Protein AF-A0A7T8QS01-F1 (afdb_monomer)

Secondary structure (DSSP, 8-state):
-HHHHHHHHTT--GGGGGSHHHHHHHHHHHSSPPPPHHHHHHHHHHHHHHHHHHHHHHTTT---EEEEEEEE-TTS-EEEEEEEE-

Solvent-accessible surface area (backbone atoms only — not comparable to full-atom values): 5232 Å² total; per-residue (Å²): 98,73,68,47,52,50,31,59,78,68,72,45,64,65,74,48,62,76,35,69,69,52,38,54,51,47,29,69,76,68,75,45,84,77,71,52,57,68,58,41,50,54,44,43,51,57,50,48,53,55,50,51,51,53,49,53,61,71,47,58,99,53,80,72,48,76,48,76,49,79,50,65,48,100,86,69,50,77,46,76,51,76,47,82,47,121

Structure (mmCIF, N/CA/C/O backbone):
data_AF-A0A7T8QS01-F1
#
_entry.id   AF-A0A7T8QS01-F1
#
loop_
_atom_site.group_PDB
_atom_site.id
_atom_site.type_symbol
_atom_site.label_atom_id
_atom_site.label_alt_id
_atom_site.label_comp_id
_atom_site.label_asym_id
_atom_site.label_entity_id
_atom_site.label_seq_id
_atom_site.pdbx_PDB_ins_code
_atom_site.Cartn_x
_atom_site.Cartn_y
_atom_site.Cartn_z
_atom_site.occupancy
_atom_site.B_iso_or_equiv
_atom_site.auth_seq_id
_atom_site.auth_comp_id
_atom_site.auth_asym_id
_atom_site.auth_atom_id
_atom_site.pdbx_PDB_model_num
ATOM 1 N N . MET A 1 1 ? -0.782 -8.035 8.759 1.00 77.94 1 MET A N 1
ATOM 2 C CA . MET A 1 1 ? -2.074 -8.305 9.451 1.00 77.94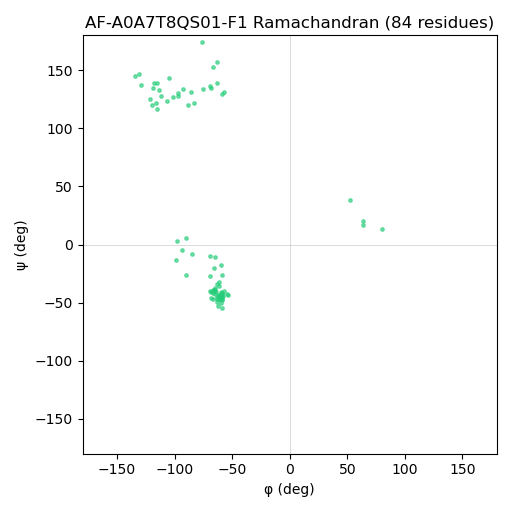 1 MET A CA 1
ATOM 3 C C . MET A 1 1 ? -3.188 -8.495 8.420 1.00 77.94 1 MET A C 1
ATOM 5 O O . MET A 1 1 ? -3.227 -7.734 7.460 1.00 77.94 1 MET A O 1
ATOM 9 N N . ASP A 1 2 ? -4.091 -9.467 8.600 1.00 89.06 2 ASP A N 1
ATOM 10 C CA . ASP A 1 2 ? -5.112 -9.830 7.589 1.00 89.06 2 ASP A CA 1
ATOM 11 C C . ASP A 1 2 ? -6.080 -8.691 7.241 1.00 89.06 2 ASP A C 1
ATOM 13 O O . ASP A 1 2 ? -6.439 -8.524 6.078 1.00 89.06 2 ASP A O 1
ATOM 17 N N . LEU A 1 3 ? -6.444 -7.856 8.224 1.00 90.25 3 LEU A N 1
ATOM 18 C CA . LEU A 1 3 ? -7.291 -6.681 7.994 1.00 90.25 3 LEU A CA 1
ATOM 19 C C . LEU A 1 3 ? -6.632 -5.691 7.021 1.00 90.25 3 LEU A C 1
ATOM 21 O O . LEU A 1 3 ? -7.274 -5.262 6.068 1.00 90.25 3 LEU A O 1
ATOM 25 N N . THR A 1 4 ? -5.346 -5.375 7.218 1.00 92.00 4 THR A N 1
ATOM 26 C CA . THR A 1 4 ? -4.584 -4.499 6.314 1.00 92.00 4 THR A CA 1
ATOM 27 C C . THR A 1 4 ? -4.557 -5.059 4.896 1.00 92.00 4 THR A C 1
ATOM 29 O O . THR A 1 4 ? -4.860 -4.337 3.950 1.00 92.00 4 THR A O 1
ATOM 32 N N . ARG A 1 5 ? -4.253 -6.357 4.744 1.00 90.88 5 ARG A N 1
ATOM 33 C CA . ARG A 1 5 ? -4.213 -7.023 3.433 1.00 90.88 5 ARG A CA 1
ATOM 34 C C . ARG A 1 5 ? -5.563 -6.971 2.728 1.00 90.88 5 ARG A C 1
ATOM 36 O O . ARG A 1 5 ? -5.606 -6.651 1.547 1.00 90.88 5 ARG A O 1
ATOM 43 N N . MET A 1 6 ? -6.651 -7.240 3.450 1.00 92.69 6 MET A N 1
ATOM 44 C CA . MET A 1 6 ? -8.010 -7.149 2.913 1.00 92.69 6 MET A CA 1
ATOM 45 C C . MET A 1 6 ? -8.331 -5.726 2.445 1.00 92.69 6 MET A C 1
ATOM 47 O O . MET A 1 6 ? -8.792 -5.547 1.321 1.00 92.69 6 MET A O 1
ATOM 51 N N . MET A 1 7 ? -8.028 -4.711 3.260 1.00 93.12 7 MET A N 1
ATOM 52 C CA . MET A 1 7 ? -8.279 -3.317 2.889 1.00 93.12 7 MET A CA 1
ATOM 53 C C . MET A 1 7 ? -7.498 -2.908 1.635 1.00 93.12 7 MET A C 1
ATOM 55 O O . MET A 1 7 ? -8.084 -2.313 0.736 1.00 93.12 7 MET A O 1
ATOM 59 N N . ILE A 1 8 ? -6.217 -3.277 1.536 1.00 91.19 8 ILE A N 1
ATOM 60 C CA . ILE A 1 8 ? -5.391 -3.010 0.348 1.00 91.19 8 ILE A CA 1
ATOM 61 C C . ILE A 1 8 ? -5.950 -3.742 -0.878 1.00 91.19 8 ILE A C 1
ATOM 63 O O . ILE A 1 8 ? -6.162 -3.121 -1.916 1.00 91.19 8 ILE A O 1
ATOM 67 N N . ALA A 1 9 ? -6.235 -5.042 -0.759 1.00 90.69 9 ALA A N 1
ATOM 68 C CA . ALA A 1 9 ? -6.728 -5.865 -1.865 1.00 90.69 9 ALA A CA 1
ATOM 69 C C . ALA A 1 9 ? -8.080 -5.382 -2.413 1.00 90.69 9 ALA A C 1
ATOM 71 O O . ALA A 1 9 ? -8.340 -5.493 -3.609 1.00 90.69 9 ALA A O 1
ATOM 72 N N . CYS A 1 10 ? -8.931 -4.818 -1.555 1.00 94.19 10 CYS A N 1
ATOM 73 C CA . CYS A 1 10 ? -10.212 -4.232 -1.942 1.00 94.19 10 CYS A CA 1
ATOM 74 C C . CYS A 1 10 ? -10.128 -2.736 -2.297 1.00 94.19 10 CYS A C 1
ATOM 76 O O . CYS A 1 10 ? -11.169 -2.116 -2.509 1.00 94.19 10 CYS A O 1
ATOM 78 N N . ASN A 1 11 ? -8.928 -2.143 -2.342 1.00 92.12 11 ASN A N 1
ATOM 79 C CA . ASN A 1 11 ? -8.710 -0.709 -2.563 1.00 92.12 11 ASN A CA 1
ATOM 80 C C . ASN A 1 11 ? -9.522 0.187 -1.599 1.00 92.12 11 ASN A C 1
ATOM 82 O O . ASN A 1 11 ? -10.067 1.226 -1.974 1.00 92.12 11 ASN A O 1
ATOM 86 N N . ILE A 1 12 ? -9.642 -0.240 -0.339 1.00 93.19 12 ILE A N 1
ATOM 87 C CA . ILE A 1 12 ? -10.329 0.497 0.722 1.00 93.19 12 ILE A CA 1
ATOM 88 C C . ILE A 1 12 ? -9.313 1.432 1.390 1.00 93.19 12 ILE A C 1
ATOM 90 O O . ILE A 1 12 ? -8.342 0.952 1.980 1.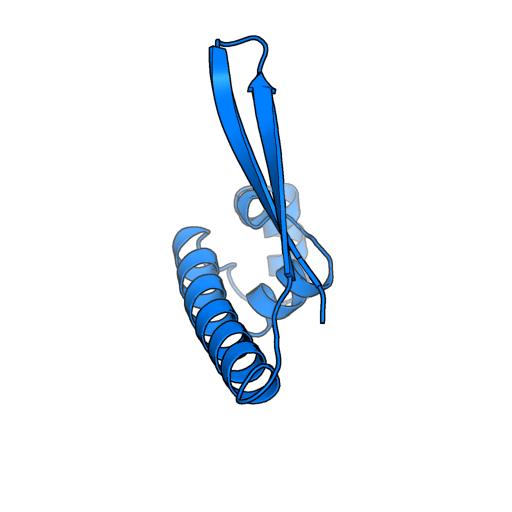00 93.19 12 ILE A O 1
ATOM 94 N N . PRO A 1 13 ? -9.535 2.761 1.385 1.00 93.44 13 PRO A N 1
ATOM 95 C CA . PRO A 1 13 ? -8.630 3.693 2.044 1.00 93.44 13 PRO A CA 1
ATOM 96 C C . PRO A 1 13 ? -8.490 3.392 3.539 1.00 93.44 13 PRO A C 1
ATOM 98 O O . PRO A 1 13 ? -9.489 3.338 4.260 1.00 93.44 13 PRO A O 1
ATOM 101 N N . LEU A 1 14 ? -7.251 3.288 4.034 1.00 93.31 14 LEU A N 1
ATOM 102 C CA . LEU A 1 14 ? -6.986 3.012 5.453 1.00 93.31 14 LEU A CA 1
ATOM 103 C C . LEU A 1 14 ? -7.585 4.074 6.386 1.00 93.31 14 LEU A C 1
ATOM 105 O O . LEU A 1 14 ? -7.960 3.752 7.503 1.00 93.31 14 LEU A O 1
ATOM 109 N N . ALA A 1 15 ? -7.773 5.313 5.921 1.00 92.25 15 ALA A N 1
ATOM 110 C CA . ALA A 1 15 ? -8.444 6.371 6.685 1.00 92.25 15 ALA A CA 1
ATOM 111 C C . ALA A 1 15 ? -9.897 6.028 7.084 1.00 92.25 15 ALA A C 1
ATOM 113 O O . ALA A 1 15 ? -10.454 6.648 7.986 1.00 92.25 15 ALA A O 1
ATOM 114 N N . LYS A 1 16 ? -10.536 5.032 6.450 1.00 93.31 16 LYS A N 1
ATOM 115 C CA . LYS A 1 16 ? -11.889 4.589 6.827 1.00 93.31 16 LYS A CA 1
ATOM 116 C C . LYS A 1 16 ? -11.957 3.953 8.210 1.00 93.31 16 LYS A C 1
ATOM 118 O O . LYS A 1 16 ? -13.020 3.979 8.815 1.00 93.31 16 LYS A O 1
ATOM 123 N N . VAL A 1 17 ? -10.836 3.485 8.749 1.00 92.38 17 VAL A N 1
ATOM 124 C CA . VAL A 1 17 ? -10.762 2.937 10.114 1.00 92.38 17 VAL A CA 1
ATOM 125 C C . VAL A 1 17 ? -10.938 3.985 11.209 1.00 92.38 17 VAL A C 1
ATOM 127 O O . VAL A 1 17 ? -11.069 3.625 12.369 1.00 92.38 17 VAL A O 1
ATOM 130 N N . GLU A 1 18 ? -10.939 5.269 10.850 1.00 92.38 18 GLU A N 1
ATOM 131 C CA . GLU A 1 18 ? -11.201 6.387 11.762 1.00 92.38 18 GLU A CA 1
ATOM 132 C C . GLU A 1 18 ? -12.687 6.797 11.744 1.00 92.38 18 GLU A C 1
ATOM 134 O O . GLU A 1 18 ? -13.101 7.657 12.515 1.00 92.38 18 GLU A O 1
ATOM 139 N N . GLN A 1 19 ? -13.505 6.191 10.872 1.00 95.19 19 GLN A N 1
ATOM 140 C CA . GLN A 1 19 ? -14.935 6.483 10.756 1.00 95.19 19 GLN A CA 1
ATOM 141 C C . GLN A 1 19 ? -15.745 5.653 11.751 1.00 95.19 19 GLN A C 1
ATOM 143 O O . GLN A 1 19 ? -15.601 4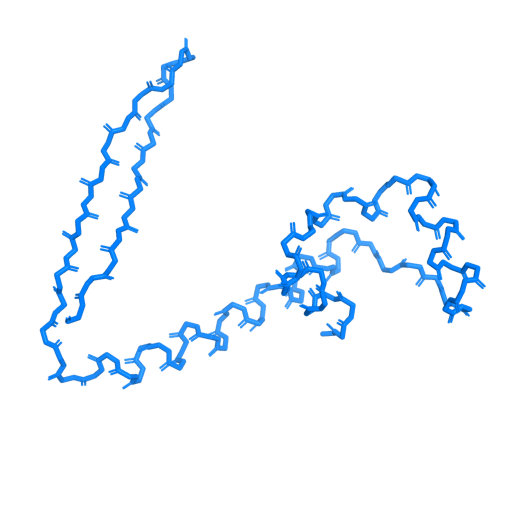.431 11.818 1.00 95.19 19 GLN A O 1
ATOM 148 N N . PHE A 1 20 ? -16.639 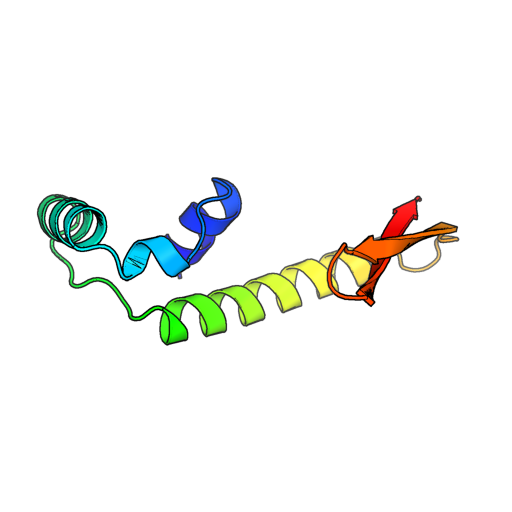6.313 12.487 1.00 94.50 20 PHE A N 1
ATOM 149 C CA . PHE A 1 20 ? -17.406 5.697 13.569 1.00 94.50 20 PHE A CA 1
ATOM 150 C C . PHE A 1 20 ? -18.256 4.509 13.096 1.00 94.50 20 PHE A C 1
ATOM 152 O O . PHE A 1 20 ? -18.230 3.446 13.712 1.00 94.50 20 PHE A O 1
ATOM 159 N N . GLU A 1 21 ? -18.966 4.650 11.979 1.00 95.69 21 GLU A N 1
ATOM 160 C CA . GLU A 1 21 ? -19.832 3.608 11.422 1.00 95.69 21 GLU A CA 1
ATOM 161 C C . GLU A 1 21 ? -19.026 2.386 10.977 1.00 95.69 21 GLU A C 1
ATOM 163 O O . GLU A 1 21 ? -19.461 1.249 11.162 1.00 95.69 21 GLU A O 1
ATOM 168 N N . PHE A 1 22 ? -17.832 2.619 10.427 1.00 93.50 22 PHE A N 1
ATOM 169 C CA . PHE A 1 22 ? -16.927 1.562 9.986 1.00 93.50 22 PHE A CA 1
ATOM 170 C C . PHE A 1 22 ? -16.369 0.781 11.179 1.00 93.50 22 PHE A C 1
ATOM 172 O O . PHE 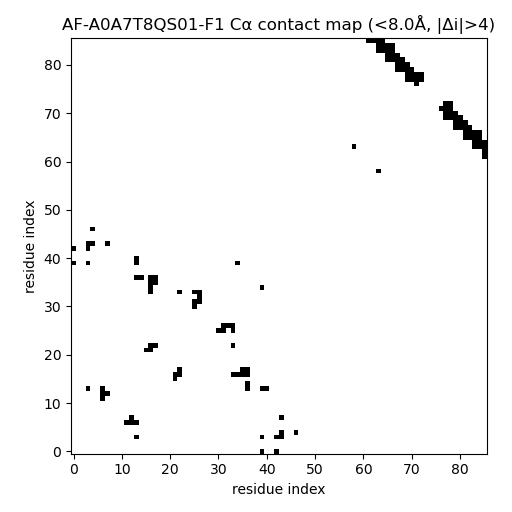A 1 22 ? -16.398 -0.451 11.175 1.00 93.50 22 PHE A O 1
ATOM 179 N N . ILE A 1 23 ? -15.925 1.496 12.219 1.00 93.56 23 ILE A N 1
ATOM 180 C CA . ILE A 1 23 ? -15.470 0.906 13.481 1.00 93.56 23 ILE A CA 1
ATOM 181 C C . ILE A 1 23 ? -16.596 0.078 14.095 1.00 93.56 23 ILE A C 1
ATOM 183 O O . ILE A 1 23 ? -16.422 -1.115 14.316 1.00 93.56 23 ILE A O 1
ATOM 187 N N . ASN A 1 24 ? -17.771 0.674 14.302 1.00 94.62 24 ASN A N 1
ATOM 188 C CA . ASN A 1 24 ? -18.889 0.004 14.958 1.00 94.62 24 ASN A CA 1
ATOM 189 C C . ASN A 1 24 ? -19.328 -1.261 14.201 1.00 94.62 24 ASN A C 1
ATOM 191 O O . ASN A 1 24 ? -19.589 -2.293 14.815 1.00 94.62 24 ASN A O 1
ATOM 195 N N . PHE A 1 25 ? -19.370 -1.214 12.866 1.00 94.81 25 PHE A N 1
ATOM 196 C CA . PHE A 1 25 ? -19.692 -2.382 12.050 1.00 94.81 25 PHE A CA 1
ATOM 197 C C . PHE A 1 25 ? -18.664 -3.508 12.228 1.00 94.81 25 PHE A C 1
ATOM 199 O O . PHE A 1 25 ? -19.036 -4.643 12.537 1.00 94.81 25 PHE A O 1
ATOM 206 N N . LEU A 1 26 ? -17.374 -3.209 12.060 1.00 92.12 26 LEU A N 1
ATOM 207 C CA . LEU A 1 26 ? -16.332 -4.231 12.140 1.00 92.12 26 LEU A CA 1
ATOM 208 C C . LEU A 1 26 ? -16.146 -4.761 13.560 1.00 92.12 26 LEU A C 1
ATOM 210 O O . LEU A 1 26 ? -16.017 -5.968 13.734 1.00 92.12 26 LEU A O 1
ATOM 214 N N . GLU A 1 27 ? -16.191 -3.913 14.584 1.00 93.62 27 GLU A N 1
ATOM 215 C CA . GLU A 1 27 ? -16.080 -4.365 15.973 1.00 93.62 27 GLU A CA 1
ATOM 216 C C . GLU A 1 27 ? -17.272 -5.250 16.367 1.00 93.62 27 GLU A C 1
ATOM 218 O O . GLU A 1 27 ? -17.076 -6.293 16.996 1.00 93.62 27 GLU A O 1
ATOM 223 N N . LYS A 1 28 ? -18.492 -4.915 15.914 1.00 95.19 28 LYS A N 1
ATOM 224 C CA . LYS A 1 28 ? -19.698 -5.732 16.125 1.00 95.19 28 LYS A CA 1
ATOM 225 C C . LYS A 1 28 ? -19.593 -7.116 15.483 1.00 95.19 28 LYS A C 1
ATOM 227 O O . LYS A 1 28 ? -20.010 -8.097 16.093 1.00 95.19 28 LYS A O 1
ATOM 232 N N . HIS A 1 29 ? -19.089 -7.199 14.253 1.00 93.00 29 HIS A N 1
ATOM 233 C CA . HIS A 1 29 ? -19.068 -8.451 13.490 1.00 93.00 29 HIS A CA 1
ATOM 234 C C . HIS A 1 29 ? -17.795 -9.283 13.693 1.00 93.00 29 HIS A C 1
ATOM 236 O O . HIS A 1 29 ? -17.844 -10.504 13.565 1.00 93.00 29 HIS A O 1
ATOM 242 N N . CYS A 1 30 ? -16.667 -8.660 14.038 1.00 88.56 30 CYS A N 1
ATOM 243 C CA . CYS A 1 30 ? -15.395 -9.346 14.269 1.00 88.56 30 CYS A CA 1
ATOM 244 C C . CYS A 1 30 ? -15.099 -9.597 15.756 1.00 88.56 30 CYS A C 1
ATOM 246 O O . CYS A 1 30 ? -14.177 -10.355 16.060 1.00 88.56 30 CYS A O 1
ATOM 248 N N . GLY A 1 31 ? -15.834 -8.964 16.680 1.00 87.31 31 GLY A N 1
ATOM 249 C CA . GLY A 1 31 ? -15.666 -9.141 18.129 1.00 87.31 31 GLY A CA 1
ATOM 250 C C . GLY A 1 31 ? -14.304 -8.680 18.661 1.00 87.31 31 GLY A C 1
ATOM 251 O O . GLY A 1 31 ? -13.865 -9.129 19.719 1.00 87.31 31 GLY A O 1
ATOM 252 N N . LYS A 1 32 ? -13.597 -7.829 17.912 1.00 87.62 32 LYS A N 1
ATOM 253 C CA . LYS A 1 32 ? -12.260 -7.320 18.234 1.00 87.62 32 LYS A CA 1
ATOM 254 C C . LYS A 1 32 ? -12.222 -5.825 17.994 1.00 87.62 32 LYS A C 1
ATOM 256 O O . LYS A 1 32 ? -12.817 -5.358 17.028 1.00 87.62 32 LYS A O 1
ATOM 261 N N . ARG A 1 33 ? -11.469 -5.111 18.833 1.00 89.44 33 ARG A N 1
ATOM 262 C CA . ARG A 1 33 ? -11.216 -3.682 18.648 1.00 89.44 33 ARG A CA 1
ATOM 263 C C . ARG A 1 33 ? -10.450 -3.440 17.351 1.00 89.44 33 ARG A C 1
ATOM 265 O O . ARG A 1 33 ? -9.500 -4.173 17.057 1.00 89.44 33 ARG A O 1
ATOM 272 N N . LEU A 1 34 ? -10.824 -2.400 16.614 1.00 91.25 34 LEU A N 1
ATOM 273 C CA . LEU A 1 34 ? -10.102 -2.020 15.409 1.00 91.25 34 LEU A CA 1
ATOM 274 C C . LEU A 1 34 ? -8.705 -1.470 15.757 1.00 91.25 34 LEU A C 1
ATOM 276 O O . LEU A 1 34 ? -8.568 -0.656 16.677 1.00 91.25 34 LEU A O 1
ATOM 280 N N . PRO A 1 35 ? -7.650 -1.895 15.043 1.00 91.44 35 PRO A N 1
ATOM 281 C CA . PRO A 1 35 ? -6.330 -1.297 15.177 1.00 91.44 35 PRO A CA 1
ATOM 282 C C . PRO A 1 35 ? -6.336 0.149 14.674 1.00 91.44 35 PRO A C 1
ATOM 284 O O . PRO A 1 35 ? -7.118 0.524 13.800 1.00 91.44 35 PRO A O 1
ATOM 287 N N . SER A 1 36 ? -5.432 0.962 15.224 1.00 92.25 36 SER A N 1
ATOM 288 C CA . SER A 1 36 ? -5.284 2.357 14.807 1.00 92.25 36 SER A CA 1
ATOM 289 C C . SER A 1 36 ? -4.857 2.468 13.341 1.00 92.25 36 SER A C 1
ATOM 291 O O . SER A 1 36 ? -4.209 1.565 12.800 1.00 92.25 36 SER A O 1
ATOM 293 N N . ARG A 1 37 ? -5.137 3.619 12.719 1.00 93.88 37 ARG A N 1
ATOM 294 C CA . ARG A 1 37 ? -4.631 3.935 11.379 1.00 93.88 37 ARG A CA 1
ATOM 295 C C . ARG A 1 37 ? -3.112 3.781 11.294 1.00 93.88 37 ARG A C 1
ATOM 297 O O . ARG A 1 37 ? -2.634 3.166 10.353 1.00 93.88 37 ARG A O 1
ATOM 304 N N . THR A 1 38 ? -2.368 4.255 12.294 1.00 94.12 38 THR A N 1
ATOM 305 C CA . THR A 1 38 ? -0.903 4.117 12.354 1.00 94.12 38 THR A CA 1
ATOM 306 C C . THR A 1 38 ? -0.466 2.656 12.306 1.00 94.12 38 THR A C 1
ATOM 308 O O . THR A 1 38 ? 0.427 2.303 11.544 1.00 94.12 38 THR A O 1
ATOM 311 N N . THR A 1 39 ? -1.130 1.783 13.068 1.00 93.94 39 THR A N 1
ATOM 312 C CA . THR A 1 39 ? -0.860 0.338 13.054 1.00 93.94 39 THR A CA 1
ATOM 313 C C . THR A 1 39 ? -1.098 -0.263 11.670 1.00 93.94 39 THR A C 1
ATOM 315 O O . THR A 1 39 ? -0.287 -1.051 11.192 1.00 93.94 39 THR A O 1
ATOM 318 N N . LEU A 1 40 ? -2.194 0.120 11.009 1.00 94.19 40 LEU A N 1
ATOM 319 C CA . LEU A 1 40 ? -2.511 -0.359 9.665 1.00 94.19 40 LEU A CA 1
ATOM 320 C C . LEU A 1 40 ? -1.509 0.130 8.619 1.00 94.19 40 LEU A C 1
ATOM 322 O O . LEU A 1 40 ? -1.142 -0.660 7.753 1.00 94.19 40 LEU A O 1
ATOM 326 N N . THR A 1 41 ? -1.055 1.382 8.719 1.00 94.06 41 THR A N 1
ATOM 327 C CA . THR A 1 41 ? -0.030 1.954 7.838 1.00 94.06 41 THR A CA 1
ATOM 328 C C . THR A 1 41 ? 1.302 1.224 7.981 1.00 94.06 41 THR A C 1
ATOM 330 O O . THR A 1 41 ? 1.848 0.808 6.969 1.00 94.06 41 THR A O 1
ATOM 333 N N . MET A 1 42 ? 1.780 0.974 9.206 1.00 94.12 42 MET A N 1
ATOM 334 C CA . MET A 1 42 ? 3.026 0.215 9.415 1.00 94.12 42 MET A CA 1
ATOM 335 C C . MET A 1 42 ? 2.933 -1.192 8.811 1.00 94.12 42 MET A C 1
ATOM 337 O O . MET A 1 42 ? 3.822 -1.627 8.090 1.00 94.12 42 MET A O 1
ATOM 341 N N . CYS A 1 43 ? 1.809 -1.889 9.018 1.00 94.31 43 CYS A N 1
ATOM 342 C CA . CYS A 1 43 ? 1.596 -3.183 8.373 1.00 94.31 43 CYS A CA 1
ATOM 343 C C . CYS A 1 43 ? 1.534 -3.081 6.840 1.00 94.31 43 CYS A C 1
ATOM 345 O O . CYS A 1 43 ? 1.925 -4.021 6.163 1.00 94.31 43 CYS A O 1
ATOM 347 N N . MET A 1 44 ? 0.997 -1.996 6.276 1.00 94.25 44 MET A N 1
ATOM 348 C CA . MET A 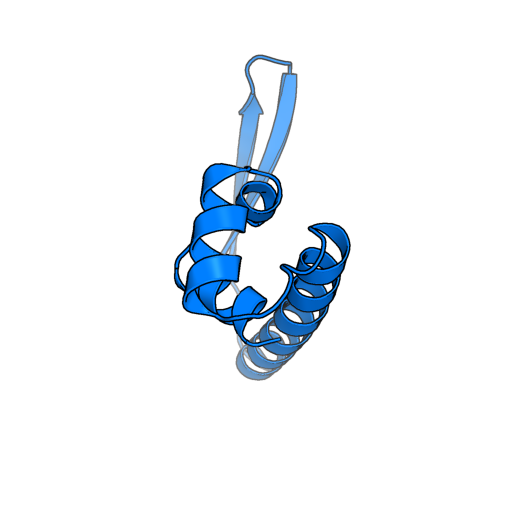1 44 ? 0.973 -1.795 4.824 1.00 94.25 44 MET A CA 1
ATOM 349 C C . MET A 1 44 ? 2.393 -1.610 4.285 1.00 94.25 44 MET A C 1
ATOM 351 O O . MET A 1 44 ? 2.713 -2.184 3.252 1.00 94.25 44 MET A O 1
ATOM 355 N N . GLU A 1 45 ? 3.234 -0.845 4.979 1.00 94.06 45 GLU A N 1
ATOM 356 C CA . GLU A 1 45 ? 4.635 -0.626 4.607 1.00 94.06 45 GLU A CA 1
ATOM 357 C C . GLU A 1 45 ? 5.413 -1.951 4.552 1.00 94.06 45 GLU A C 1
ATOM 359 O O . GLU A 1 45 ? 6.028 -2.243 3.527 1.00 94.06 45 GLU A O 1
ATOM 364 N N . GLU A 1 46 ? 5.281 -2.810 5.568 1.00 92.62 46 GLU A N 1
ATOM 365 C CA . GLU A 1 46 ? 5.897 -4.151 5.591 1.00 92.62 46 GLU A CA 1
ATOM 366 C C . GLU A 1 46 ? 5.448 -5.040 4.407 1.00 92.62 46 GLU A C 1
ATOM 368 O O . GLU A 1 46 ? 6.247 -5.748 3.777 1.00 92.62 46 GLU A O 1
ATOM 373 N N . GLU A 1 47 ? 4.154 -5.013 4.070 1.00 90.50 47 GLU A N 1
ATOM 374 C CA . GLU A 1 47 ? 3.619 -5.770 2.930 1.00 90.50 47 GLU A CA 1
ATOM 375 C C . GLU A 1 47 ? 4.125 -5.203 1.596 1.00 90.50 47 GLU A C 1
ATOM 377 O O . GLU A 1 47 ? 4.503 -5.966 0.702 1.00 90.50 47 GLU A O 1
ATOM 382 N N . CYS A 1 48 ? 4.187 -3.876 1.467 1.00 91.81 48 CYS A N 1
ATOM 383 C CA . CYS A 1 48 ? 4.739 -3.197 0.300 1.00 91.81 48 CYS A CA 1
ATOM 384 C C . CYS A 1 48 ? 6.213 -3.558 0.093 1.00 91.81 48 CYS A C 1
ATOM 386 O O . CYS A 1 48 ? 6.594 -3.894 -1.025 1.00 91.81 48 CYS A O 1
ATOM 388 N N . GLU A 1 49 ? 7.038 -3.565 1.142 1.00 94.56 49 GLU A N 1
ATOM 389 C CA . GLU A 1 49 ? 8.444 -3.985 1.056 1.00 94.56 49 GLU A CA 1
ATOM 390 C C . GLU A 1 49 ? 8.589 -5.429 0.564 1.00 94.56 49 GLU A C 1
ATOM 392 O O . GLU A 1 49 ? 9.425 -5.728 -0.299 1.00 94.56 49 GLU A O 1
ATOM 397 N N . THR A 1 50 ? 7.728 -6.320 1.056 1.00 92.75 50 THR A N 1
ATOM 398 C CA . THR A 1 50 ? 7.686 -7.719 0.620 1.00 92.75 50 THR A CA 1
ATOM 399 C C . THR A 1 50 ? 7.326 -7.832 -0.865 1.00 92.75 50 THR A C 1
ATOM 401 O O . THR A 1 50 ? 7.967 -8.581 -1.607 1.00 92.75 50 THR A O 1
ATOM 404 N N . ILE A 1 51 ? 6.313 -7.090 -1.326 1.00 91.94 51 ILE A N 1
ATOM 405 C CA . ILE A 1 51 ? 5.880 -7.084 -2.732 1.00 91.94 51 ILE A CA 1
ATOM 406 C C . ILE A 1 51 ? 6.964 -6.473 -3.625 1.00 91.94 51 ILE A C 1
ATOM 408 O O . ILE A 1 51 ? 7.341 -7.083 -4.624 1.00 91.94 51 ILE A O 1
ATOM 412 N N . CYS A 1 52 ? 7.524 -5.327 -3.242 1.00 93.31 52 CYS A N 1
ATOM 413 C CA . CYS A 1 52 ? 8.624 -4.672 -3.946 1.00 93.31 52 CYS A CA 1
ATOM 414 C C . CYS A 1 52 ? 9.838 -5.592 -4.089 1.00 93.31 52 CYS A C 1
ATOM 416 O O . CYS A 1 52 ? 10.453 -5.623 -5.151 1.00 93.31 52 CYS A O 1
ATOM 418 N N . SER A 1 53 ? 10.177 -6.368 -3.058 1.00 95.81 53 SER A N 1
ATOM 419 C CA . SER A 1 53 ? 11.280 -7.334 -3.130 1.00 95.81 53 SER A CA 1
ATOM 420 C C . SER A 1 53 ? 11.005 -8.440 -4.151 1.00 95.81 53 SER A C 1
ATOM 422 O O . SER A 1 53 ? 11.885 -8.782 -4.937 1.00 95.81 53 SER A O 1
ATOM 424 N N . LYS A 1 54 ? 9.767 -8.950 -4.208 1.00 94.62 54 LYS A N 1
ATOM 425 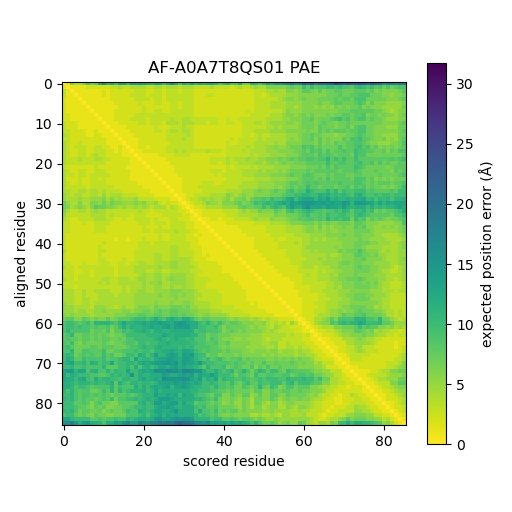C CA . LYS A 1 54 ? 9.357 -9.938 -5.221 1.00 94.62 54 LYS A CA 1
ATOM 426 C C . LYS A 1 54 ? 9.390 -9.359 -6.633 1.00 94.62 54 LYS A C 1
ATOM 428 O O . LYS A 1 54 ? 9.870 -10.029 -7.540 1.00 94.62 54 LYS A O 1
ATOM 433 N N . ILE A 1 55 ? 8.905 -8.129 -6.812 1.00 92.31 55 ILE A N 1
ATOM 434 C CA . ILE A 1 55 ? 8.963 -7.424 -8.097 1.00 92.31 55 ILE A CA 1
ATOM 435 C C . ILE A 1 55 ? 10.425 -7.266 -8.524 1.00 92.31 55 ILE A C 1
ATOM 437 O O . ILE A 1 55 ? 10.774 -7.682 -9.619 1.00 92.31 55 ILE A O 1
ATOM 441 N N . LYS A 1 56 ? 11.309 -6.764 -7.652 1.00 91.88 56 LYS A N 1
ATOM 442 C CA . LYS A 1 56 ? 12.747 -6.623 -7.950 1.00 91.88 56 LYS A CA 1
ATOM 443 C C . LYS A 1 56 ? 13.388 -7.936 -8.402 1.00 91.88 56 LYS A C 1
ATOM 445 O O . LYS A 1 56 ? 14.142 -7.927 -9.367 1.00 91.88 56 LYS A O 1
ATOM 450 N N . GLU A 1 57 ? 13.060 -9.052 -7.754 1.00 94.94 57 GLU A N 1
ATOM 451 C CA . GLU A 1 57 ? 13.561 -10.368 -8.169 1.00 94.94 57 GLU A CA 1
ATOM 452 C C . GLU A 1 57 ? 13.019 -10.783 -9.548 1.00 94.94 57 GLU A C 1
ATOM 454 O O . GLU A 1 57 ? 13.761 -11.312 -10.368 1.00 94.94 57 GLU A O 1
ATOM 459 N N . GLN A 1 58 ? 11.749 -10.494 -9.854 1.00 91.19 58 GLN A N 1
ATOM 460 C CA . GLN A 1 58 ? 11.153 -10.764 -11.173 1.00 91.19 58 GLN A CA 1
ATOM 461 C C . GLN A 1 58 ? 11.700 -9.878 -12.297 1.00 91.19 58 GLN A C 1
ATOM 463 O O . GLN A 1 58 ? 11.628 -10.270 -13.465 1.00 91.19 58 GLN A O 1
ATOM 468 N N . LEU A 1 59 ? 12.168 -8.680 -11.952 1.00 91.31 59 LEU A N 1
ATOM 469 C CA . LEU A 1 59 ? 12.774 -7.710 -12.864 1.00 91.31 59 LEU A CA 1
ATOM 470 C C . LEU A 1 59 ? 14.272 -7.959 -13.077 1.00 91.31 59 LEU A C 1
ATOM 472 O O . LEU A 1 59 ? 14.888 -7.317 -13.925 1.00 91.31 59 LEU A O 1
ATOM 476 N N . LYS A 1 60 ? 14.876 -8.872 -12.313 1.00 91.94 60 LYS A N 1
ATOM 477 C CA . LYS A 1 60 ? 16.290 -9.209 -12.441 1.00 91.94 60 LYS A CA 1
ATOM 478 C C . LYS A 1 60 ? 16.590 -9.665 -13.873 1.00 91.94 60 LYS A C 1
ATOM 480 O O . LYS A 1 60 ? 15.874 -10.501 -14.415 1.00 91.94 60 LYS A O 1
ATOM 485 N N . GLU A 1 61 ? 17.644 -9.093 -14.459 1.00 90.31 61 GLU A N 1
ATOM 486 C CA . GLU A 1 61 ? 18.113 -9.383 -15.828 1.00 90.31 61 GLU A CA 1
ATOM 487 C C . GLU A 1 61 ? 17.121 -9.023 -16.951 1.00 90.31 61 GLU A C 1
ATOM 489 O O . GLU A 1 61 ? 17.291 -9.469 -18.084 1.00 90.31 61 GLU A O 1
ATOM 494 N N . LYS A 1 62 ? 16.109 -8.194 -16.668 1.00 90.31 62 LYS A N 1
ATOM 495 C CA . LYS A 1 62 ? 15.207 -7.644 -17.685 1.00 90.31 62 LYS A CA 1
ATOM 496 C C . LYS A 1 62 ? 15.524 -6.182 -17.951 1.00 90.31 62 LYS A C 1
ATOM 498 O O . LYS A 1 62 ? 15.827 -5.430 -17.024 1.00 90.31 62 LYS A O 1
ATOM 503 N N . ASP A 1 63 ? 15.401 -5.786 -19.211 1.00 91.81 63 ASP A N 1
ATOM 504 C CA . ASP A 1 63 ? 15.319 -4.375 -19.562 1.00 91.81 63 ASP A CA 1
ATOM 505 C C . ASP A 1 63 ? 13.976 -3.830 -19.065 1.00 91.81 63 ASP A C 1
ATOM 507 O O . ASP A 1 63 ? 12.946 -4.493 -19.173 1.00 91.81 63 ASP A O 1
ATOM 511 N N . ILE A 1 64 ? 13.998 -2.643 -18.463 1.00 90.31 64 ILE A N 1
ATOM 512 C CA . ILE A 1 64 ? 12.811 -2.008 -17.886 1.00 90.31 64 ILE A CA 1
ATOM 513 C C . ILE A 1 64 ? 12.633 -0.666 -18.575 1.00 90.31 64 ILE A C 1
ATOM 515 O O . ILE A 1 64 ? 13.540 0.171 -18.555 1.00 90.31 64 ILE A O 1
ATOM 519 N N . PHE A 1 65 ? 11.452 -0.440 -19.136 1.00 92.62 65 PHE A N 1
ATOM 520 C CA . PHE A 1 65 ? 11.068 0.866 -19.645 1.00 92.62 65 PHE A CA 1
ATOM 521 C C . PHE A 1 65 ? 10.335 1.635 -18.552 1.00 92.62 65 PHE A C 1
ATOM 523 O O . PHE A 1 65 ? 9.461 1.101 -17.868 1.00 92.62 65 PHE A O 1
ATOM 530 N N . VAL A 1 66 ? 10.715 2.898 -18.372 1.00 91.50 66 VAL A N 1
ATOM 531 C CA . VAL A 1 66 ? 10.070 3.790 -17.408 1.00 91.50 66 VAL A CA 1
ATOM 532 C C . VAL A 1 66 ? 9.401 4.914 -18.171 1.00 91.50 66 VAL A C 1
ATOM 534 O O . VAL A 1 66 ? 10.073 5.721 -18.812 1.00 91.50 66 VAL A O 1
ATOM 537 N N . GLN A 1 67 ? 8.079 4.979 -18.071 1.00 93.94 67 GLN A N 1
ATOM 538 C CA . GLN A 1 67 ? 7.310 6.120 -18.541 1.00 93.94 67 GLN A CA 1
ATOM 539 C C . GLN A 1 67 ? 7.022 7.033 -17.353 1.00 93.94 67 GLN A C 1
ATOM 541 O O . GLN A 1 67 ? 6.505 6.576 -16.335 1.00 93.94 67 GLN A O 1
ATOM 546 N N . ALA A 1 68 ? 7.349 8.316 -17.484 1.00 94.12 68 ALA A N 1
ATOM 547 C CA . ALA A 1 68 ? 7.039 9.336 -16.492 1.00 94.12 68 ALA A CA 1
ATOM 548 C C . ALA A 1 68 ? 6.035 10.333 -17.079 1.00 94.12 68 ALA A C 1
ATOM 550 O O . ALA A 1 68 ? 6.210 10.799 -18.204 1.00 94.12 68 ALA A O 1
ATOM 551 N N . ASP A 1 69 ? 4.992 10.638 -16.316 1.00 94.62 69 ASP A N 1
ATOM 552 C CA . ASP A 1 69 ? 4.001 11.666 -16.618 1.00 94.62 69 ASP A CA 1
ATOM 553 C C . ASP A 1 69 ? 4.076 12.757 -15.548 1.00 94.62 69 ASP A C 1
ATOM 555 O O . ASP A 1 69 ? 3.941 12.476 -14.355 1.00 94.62 69 ASP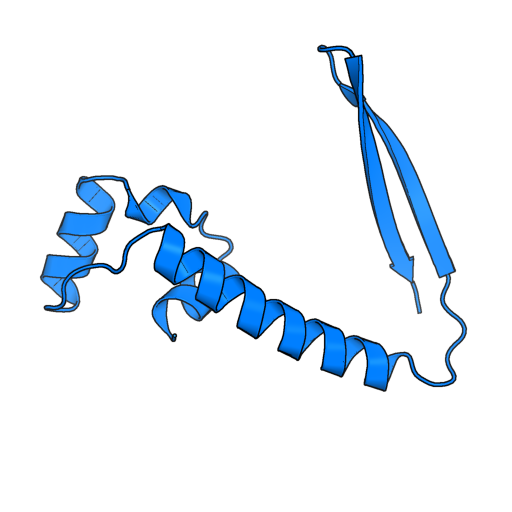 A O 1
ATOM 559 N N . GLU A 1 70 ? 4.334 13.993 -15.969 1.00 94.94 70 GLU A N 1
ATOM 560 C CA . GLU A 1 70 ? 4.454 15.150 -15.086 1.00 94.94 70 GLU A CA 1
ATOM 561 C C . GLU A 1 70 ? 3.217 16.034 -15.219 1.00 94.94 70 GLU A C 1
ATOM 563 O O . GLU A 1 70 ? 2.888 16.529 -16.296 1.00 94.94 70 GLU A O 1
ATOM 568 N N . THR A 1 71 ? 2.546 16.282 -14.098 1.00 95.38 71 THR A N 1
ATOM 569 C CA . THR A 1 71 ? 1.387 17.167 -14.029 1.00 95.38 71 THR A CA 1
ATOM 570 C C . THR A 1 71 ? 1.547 18.152 -12.884 1.00 95.38 71 THR A C 1
ATOM 572 O O . THR A 1 71 ? 2.079 17.826 -11.825 1.00 95.38 71 THR A O 1
ATOM 575 N N . THR A 1 72 ? 1.023 19.358 -13.062 1.00 96.06 72 THR A N 1
ATOM 576 C CA . THR A 1 72 ? 0.935 20.357 -11.994 1.00 96.06 72 THR A CA 1
ATOM 577 C C . THR A 1 72 ? -0.528 20.553 -11.648 1.00 96.06 72 THR A C 1
ATOM 579 O O . THR A 1 72 ? -1.355 20.770 -12.533 1.00 96.06 72 THR A O 1
ATOM 582 N N . ASP A 1 73 ? -0.871 20.440 -10.370 1.00 94.31 73 ASP A N 1
ATOM 583 C CA . ASP A 1 73 ? -2.250 20.645 -9.942 1.00 94.31 73 ASP A CA 1
ATOM 584 C C . ASP A 1 73 ? -2.644 22.133 -9.906 1.00 94.31 73 ASP A C 1
ATOM 586 O O . ASP A 1 73 ? -1.826 23.039 -10.078 1.00 94.31 73 ASP A O 1
ATOM 590 N N . SER A 1 74 ? -3.924 22.408 -9.648 1.00 93.88 74 SER A N 1
ATOM 591 C CA . SER A 1 74 ? -4.453 23.776 -9.572 1.00 93.88 74 SER A CA 1
ATOM 592 C C . SER A 1 74 ? -3.887 24.612 -8.417 1.00 93.88 74 SER A C 1
ATOM 594 O O . SER A 1 74 ? -4.101 25.822 -8.388 1.00 93.88 74 SER A O 1
ATOM 596 N N . GLN A 1 75 ? -3.171 23.993 -7.474 1.00 95.56 75 GLN A N 1
ATOM 597 C CA . GLN A 1 75 ? -2.480 24.658 -6.367 1.00 95.56 75 GLN A CA 1
ATOM 598 C C . GLN A 1 75 ? -0.987 24.878 -6.665 1.00 95.56 75 GLN A C 1
ATOM 600 O O . GLN A 1 75 ? -0.266 25.382 -5.806 1.00 95.56 75 GLN A O 1
ATOM 605 N N . GLY A 1 76 ? -0.512 24.516 -7.862 1.00 93.62 76 GLY A N 1
ATOM 606 C CA . GLY A 1 76 ? 0.886 24.655 -8.264 1.00 93.62 76 GLY A CA 1
ATOM 607 C C . GLY A 1 76 ? 1.805 23.548 -7.739 1.00 93.62 76 GLY A C 1
ATOM 608 O O . GLY A 1 76 ? 3.024 23.700 -7.797 1.00 93.62 76 GLY A O 1
ATOM 609 N N . ARG A 1 77 ? 1.262 22.442 -7.212 1.00 94.75 77 ARG A N 1
ATOM 610 C CA . ARG A 1 77 ? 2.060 21.292 -6.764 1.00 94.75 77 ARG A CA 1
ATOM 611 C C . ARG A 1 77 ? 2.387 20.412 -7.966 1.00 94.75 77 ARG A C 1
ATOM 613 O O . ARG A 1 77 ? 1.477 19.928 -8.639 1.00 94.75 77 ARG A O 1
ATOM 620 N N . ALA A 1 78 ? 3.677 20.201 -8.210 1.00 94.12 78 ALA A N 1
ATOM 621 C CA . ALA A 1 78 ? 4.150 19.265 -9.222 1.00 94.12 78 ALA A CA 1
ATOM 622 C C . ALA A 1 78 ? 3.993 17.820 -8.723 1.00 94.12 78 ALA A C 1
ATOM 624 O O . ALA A 1 78 ? 4.348 17.503 -7.585 1.00 94.12 78 ALA A O 1
ATOM 625 N N . MET A 1 79 ? 3.464 16.952 -9.578 1.00 94.12 79 MET A N 1
ATOM 626 C CA . MET A 1 79 ? 3.327 15.518 -9.357 1.00 94.12 79 MET A CA 1
ATOM 627 C C . MET A 1 79 ? 3.912 14.774 -10.554 1.00 94.12 79 MET A C 1
ATOM 629 O O . MET A 1 79 ? 3.643 15.133 -11.698 1.00 94.12 79 MET A O 1
ATOM 633 N N . THR A 1 80 ? 4.663 13.712 -10.279 1.00 93.88 80 THR A N 1
ATOM 634 C CA . THR A 1 80 ? 5.183 12.808 -11.305 1.00 93.88 80 THR A CA 1
ATOM 635 C C . THR A 1 80 ? 4.637 11.414 -11.040 1.00 93.88 80 THR A C 1
ATOM 637 O O . THR A 1 80 ? 4.861 10.853 -9.966 1.00 93.88 80 THR A O 1
ATOM 640 N N . ALA A 1 81 ? 3.905 10.863 -12.002 1.00 92.25 81 ALA A N 1
ATOM 641 C CA . ALA A 1 81 ? 3.498 9.466 -11.999 1.00 92.25 81 ALA A CA 1
ATOM 642 C C . ALA A 1 81 ? 4.477 8.665 -12.862 1.00 92.25 81 ALA A C 1
ATOM 644 O O . ALA A 1 81 ? 4.746 9.047 -13.998 1.00 92.25 81 ALA A O 1
ATOM 645 N N . SER A 1 82 ? 4.995 7.555 -12.335 1.00 91.38 82 SER A N 1
ATOM 646 C CA . SER A 1 82 ? 5.919 6.683 -13.066 1.00 91.38 82 SER A CA 1
ATOM 647 C C . SER A 1 82 ? 5.330 5.287 -13.223 1.00 91.38 82 SER A C 1
ATOM 649 O O . SER A 1 82 ? 4.842 4.702 -12.254 1.00 91.38 82 SER A O 1
ATOM 651 N N . TRP A 1 83 ? 5.424 4.741 -14.430 1.00 91.06 83 TRP A N 1
ATOM 652 C CA . TRP A 1 83 ? 4.956 3.405 -14.793 1.00 91.06 83 TRP A CA 1
ATOM 653 C C . TRP A 1 83 ? 6.151 2.567 -15.245 1.00 91.06 83 TRP A C 1
ATOM 655 O O . TRP A 1 83 ? 7.034 3.075 -15.938 1.00 91.06 83 TRP A O 1
ATOM 665 N N . LEU A 1 84 ? 6.183 1.300 -14.831 1.00 87.50 84 LEU A N 1
ATOM 666 C CA . LEU A 1 84 ? 7.183 0.333 -15.279 1.00 87.50 84 LEU A CA 1
ATOM 667 C C . LEU A 1 84 ? 6.554 -0.568 -16.341 1.00 87.50 84 LEU A C 1
ATOM 669 O O . LEU A 1 84 ? 5.521 -1.185 -16.078 1.00 87.50 84 LEU A O 1
ATOM 673 N N . GLU A 1 85 ? 7.201 -0.669 -17.496 1.00 84.75 85 GLU A N 1
ATOM 674 C CA . GLU A 1 85 ? 6.854 -1.608 -18.562 1.00 84.75 85 GLU A CA 1
ATOM 675 C C . GLU A 1 85 ? 7.995 -2.620 -18.758 1.00 84.75 85 GLU A C 1
ATOM 677 O O . GLU A 1 85 ? 9.177 -2.271 -18.660 1.00 84.75 85 GLU A O 1
ATOM 682 N N . LEU A 1 86 ? 7.609 -3.884 -18.963 1.00 77.81 86 LEU A N 1
ATOM 683 C CA . LEU A 1 86 ? 8.471 -5.062 -19.106 1.00 77.81 86 LEU A CA 1
ATOM 684 C C . LEU A 1 86 ? 8.488 -5.576 -20.544 1.00 77.81 86 LEU A C 1
ATOM 686 O O . LEU A 1 86 ? 7.407 -5.553 -21.174 1.00 77.81 86 LEU A O 1
#

Sequence (86 aa):
MDLTRMMIACNIPLAKVEQFEFINFLEKHCGKRLPSRTTLTMCMEEECETICSKIKEQLKEKDIFVQADETTDSQGRAMTASWLEL

Organism: Caligus rogercresseyi (NCBI:txid217165)

Radius of gyration: 17.74 Å; Cα conta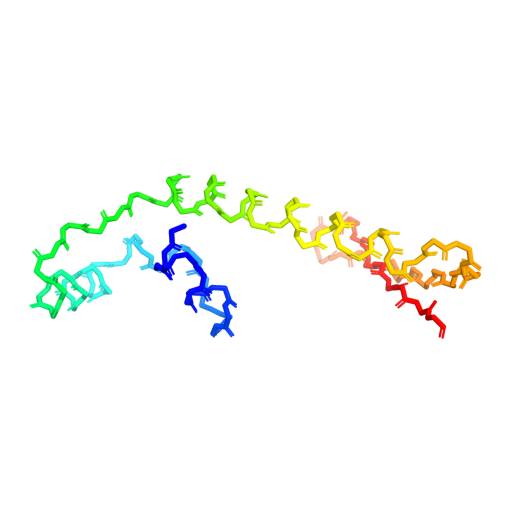cts (8 Å, |Δi|>4): 71; chains: 1; bounding box: 38×35×38 Å

Foldseek 3Di:
DVVLVVCVVVVNDLCCCVPPVSQVVCCVVVVDGDDDSVVSVVVVVVVVVVVVVVVVVVCPPHDKDKDWDWDADPVRDIDIDIDIDD

Nearest PDB structures (foldseek):
  6yxx-assembly1_BN  TM=6.716E-01  e=1.653E+00  Trypanosoma brucei brucei
  7ane-assembly1_Ap  TM=4.509E-01  e=1.041E+00  Leishmania major
  2wbl-assembly1_B  TM=2.849E-01  e=3.197E+00  Arabidopsis thaliana
  2wbl-assembly1_A  TM=2.079E-01  e=5.419E+00  Arabidopsis thaliana

pLDDT: mean 92.34, std 3.06, range [77.81, 96.06]

Mean predicted aligned error: 5.29 Å